Protein AF-A0A246TID2-F1 (afdb_monomer_lite)

Secondary structure (DSSP, 8-state):
-------------HHHHHHHHHHHHHHTT------EEEE-TTSTTEEEEEETTEEEEEE-SS-S-TT-GGG--

Sequence (73 aa):
MYRLVMQKEHMMDFEAFFKNELDGLHAEGRYRVFADLERHRGHFPRATRHTADGEKDVTVWCSNDYLGMGQNP

Radius of gyration: 24.25 Å; chains: 1; bounding box: 56×28×67 Å

Structure (mmCIF, N/CA/C/O backbone):
data_AF-A0A246TID2-F1
#
_entry.id   AF-A0A246TID2-F1
#
loop_
_atom_site.group_PDB
_atom_site.id
_atom_site.type_symbol
_atom_site.label_atom_id
_atom_site.label_alt_id
_atom_site.label_comp_id
_atom_site.label_asym_id
_atom_site.label_entity_id
_atom_site.label_seq_id
_atom_site.pdbx_PDB_ins_code
_atom_site.Cartn_x
_atom_site.Cartn_y
_atom_site.Cartn_z
_atom_site.occupancy
_atom_site.B_iso_or_equiv
_atom_site.auth_seq_id
_atom_site.auth_comp_id
_atom_site.auth_asym_id
_atom_site.auth_atom_id
_atom_site.pdbx_PDB_model_num
ATOM 1 N N . MET A 1 1 ? 39.701 18.525 -48.211 1.00 50.41 1 MET A N 1
ATOM 2 C CA . MET A 1 1 ? 39.952 19.070 -46.858 1.00 50.41 1 MET A CA 1
ATOM 3 C C . MET A 1 1 ? 38.898 20.155 -46.701 1.00 50.41 1 MET A C 1
ATOM 5 O O . MET A 1 1 ? 38.938 21.075 -47.489 1.00 50.41 1 MET A O 1
ATOM 9 N N . TYR A 1 2 ? 37.762 19.970 -46.035 1.00 42.84 2 TYR A N 1
ATOM 10 C CA . TYR A 1 2 ? 37.581 19.769 -44.602 1.00 42.84 2 TYR A CA 1
ATOM 11 C C . TYR A 1 2 ? 36.302 18.945 -44.381 1.00 42.84 2 TYR A C 1
ATOM 13 O O . TYR A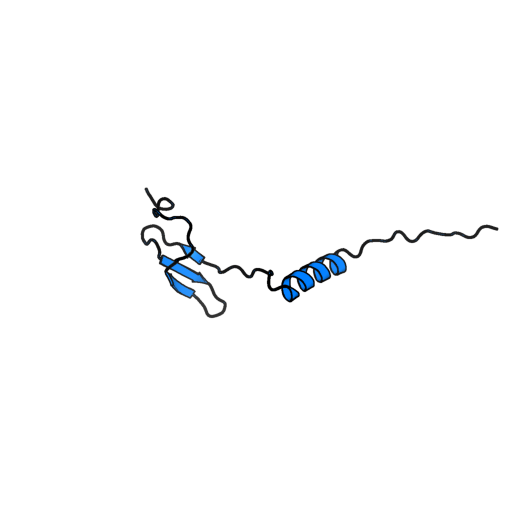 1 2 ? 35.207 19.353 -44.759 1.00 42.84 2 TYR A O 1
ATOM 21 N N . ARG A 1 3 ? 36.458 17.744 -43.819 1.00 47.81 3 ARG A N 1
ATOM 22 C CA . ARG A 1 3 ? 35.358 16.855 -43.440 1.00 47.81 3 ARG A CA 1
ATOM 23 C C . ARG A 1 3 ? 34.761 17.420 -42.151 1.00 47.81 3 ARG A C 1
ATOM 25 O O . ARG A 1 3 ? 35.376 17.292 -41.099 1.00 47.81 3 ARG A O 1
ATOM 32 N N . LEU A 1 4 ? 33.602 18.066 -42.253 1.00 53.09 4 LEU A N 1
ATOM 33 C CA . LEU A 1 4 ? 32.739 18.394 -41.118 1.00 53.09 4 LEU A CA 1
ATOM 34 C C . LEU A 1 4 ? 32.302 17.081 -40.459 1.00 53.09 4 LEU A C 1
ATOM 36 O O . LEU A 1 4 ? 31.291 16.483 -40.819 1.00 53.09 4 LEU A O 1
ATOM 40 N N . VAL A 1 5 ? 33.099 16.602 -39.507 1.00 53.91 5 VAL A N 1
ATOM 41 C CA . VAL A 1 5 ? 32.625 15.665 -38.492 1.00 53.91 5 VAL A CA 1
ATOM 42 C C . VAL A 1 5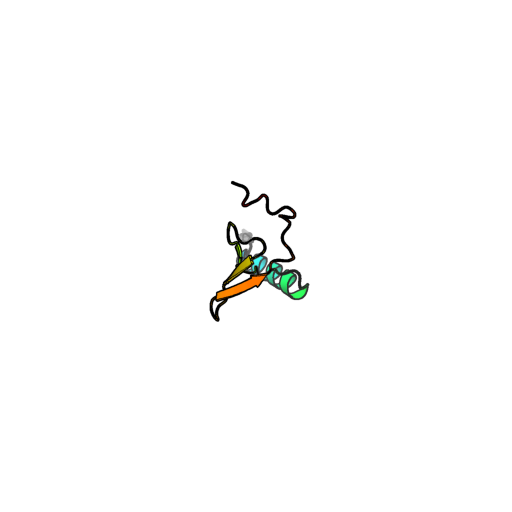 ? 31.846 16.516 -37.498 1.00 53.91 5 VAL A C 1
ATOM 44 O O . VAL A 1 5 ? 32.364 16.921 -36.465 1.00 53.91 5 VAL A O 1
ATOM 47 N N . MET A 1 6 ? 30.607 16.852 -37.858 1.00 54.91 6 MET A N 1
ATOM 48 C CA . MET A 1 6 ? 29.621 17.266 -36.869 1.00 54.91 6 MET A CA 1
ATOM 49 C C . MET A 1 6 ? 29.383 16.028 -36.010 1.00 54.91 6 MET A C 1
ATOM 51 O O . MET A 1 6 ? 28.697 15.095 -36.434 1.00 54.91 6 MET A O 1
ATOM 55 N N . GLN A 1 7 ? 30.042 15.963 -34.853 1.00 55.25 7 GL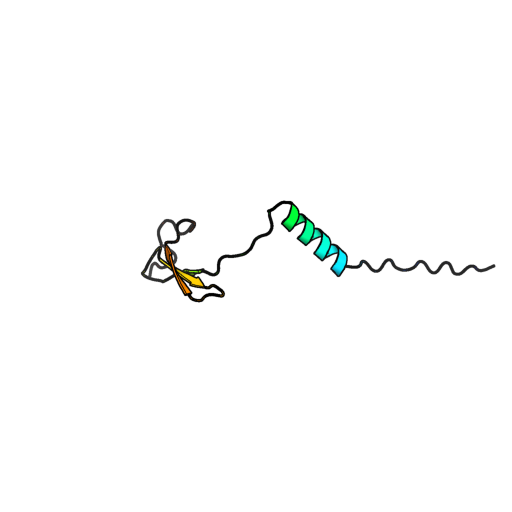N A N 1
ATOM 56 C CA . GLN A 1 7 ? 29.669 15.019 -33.811 1.00 55.25 7 GLN A CA 1
ATOM 57 C C . GLN A 1 7 ? 28.179 15.244 -33.555 1.00 55.25 7 GLN A C 1
ATOM 59 O O . GLN A 1 7 ? 27.786 16.310 -33.088 1.00 55.25 7 GLN A O 1
ATOM 64 N N . LYS A 1 8 ? 27.340 14.277 -33.943 1.00 56.81 8 LYS A N 1
ATOM 65 C CA . LYS A 1 8 ? 25.953 14.227 -33.487 1.00 56.81 8 LYS A CA 1
ATOM 66 C C . LYS A 1 8 ? 26.022 14.254 -31.966 1.00 56.81 8 LYS A C 1
ATOM 68 O O . LYS A 1 8 ? 26.535 13.302 -31.379 1.00 56.81 8 LYS A O 1
ATOM 73 N N . GLU A 1 9 ? 25.549 15.332 -31.349 1.00 59.38 9 GLU A N 1
ATOM 74 C CA . GLU A 1 9 ? 25.206 15.288 -29.936 1.00 59.38 9 GLU A CA 1
ATOM 75 C C . GLU A 1 9 ? 24.300 14.076 -29.736 1.00 59.38 9 GLU A C 1
ATOM 77 O O . GLU A 1 9 ? 23.265 13.926 -30.393 1.00 59.38 9 GLU A O 1
ATOM 82 N N . HIS A 1 10 ? 24.747 13.160 -28.885 1.00 64.31 10 HIS A N 1
ATOM 83 C CA . HIS A 1 10 ? 23.957 12.021 -28.462 1.00 64.31 10 HIS A CA 1
ATOM 84 C C . HIS A 1 10 ? 22.893 12.571 -27.507 1.00 64.31 10 HIS A C 1
ATOM 86 O O . HIS A 1 10 ? 23.075 12.576 -26.293 1.00 64.31 10 HIS A O 1
ATOM 92 N N . MET A 1 11 ? 21.812 13.118 -28.066 1.00 73.00 11 MET A N 1
ATOM 93 C CA . MET A 1 11 ? 20.620 13.452 -27.296 1.00 73.00 11 MET A CA 1
ATOM 94 C C . MET A 1 11 ? 20.134 12.141 -26.681 1.00 73.00 11 MET A C 1
ATOM 96 O O . MET A 1 11 ? 19.706 11.242 -27.407 1.00 73.00 11 MET A O 1
ATOM 100 N N . MET A 1 12 ? 20.301 11.983 -25.368 1.00 81.88 12 MET A N 1
ATOM 101 C CA . MET A 1 12 ? 19.800 10.798 -24.684 1.00 81.88 12 MET A CA 1
ATOM 102 C C . MET A 1 12 ? 18.288 10.749 -24.843 1.00 81.88 12 MET A C 1
ATOM 104 O O . MET A 1 12 ? 17.589 11.713 -24.529 1.00 81.88 12 MET A O 1
A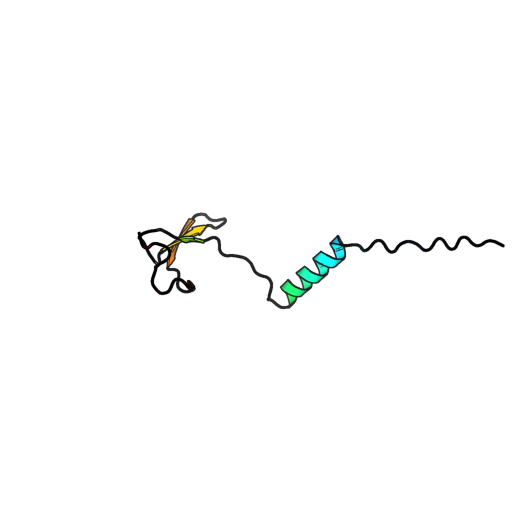TOM 108 N N . ASP A 1 13 ? 17.797 9.617 -25.334 1.00 93.56 13 ASP A N 1
ATOM 109 C CA . ASP A 1 13 ? 16.374 9.327 -25.340 1.00 93.56 13 ASP A CA 1
ATOM 110 C C . ASP A 1 13 ? 15.960 8.940 -23.917 1.00 93.56 13 ASP A C 1
ATOM 112 O O . ASP A 1 13 ? 16.042 7.783 -23.496 1.00 93.56 13 ASP A O 1
ATOM 116 N N . PHE A 1 14 ? 15.591 9.956 -23.141 1.00 94.81 14 PHE A N 1
ATOM 117 C CA . PHE A 1 14 ? 15.161 9.781 -21.761 1.00 94.81 14 PHE A CA 1
ATOM 118 C C . PHE A 1 14 ? 13.877 8.953 -21.661 1.00 94.81 14 PHE A C 1
ATOM 120 O O . PHE A 1 14 ? 13.725 8.202 -20.701 1.00 94.81 14 PHE A O 1
ATOM 127 N N . GLU A 1 15 ? 12.976 9.041 -22.644 1.00 95.94 15 GLU A N 1
ATOM 128 C CA . GLU A 1 15 ? 11.736 8.259 -22.649 1.00 95.94 15 GLU A CA 1
ATOM 129 C C . GLU A 1 15 ? 12.043 6.766 -22.770 1.00 95.94 15 GLU A C 1
ATOM 131 O O . GLU A 1 15 ? 11.570 5.967 -21.956 1.00 95.94 15 GLU A O 1
ATOM 136 N N . ALA A 1 16 ? 12.896 6.393 -23.729 1.00 96.19 16 ALA A N 1
ATOM 137 C CA . ALA A 1 16 ? 13.338 5.013 -23.891 1.00 96.19 16 ALA A CA 1
ATOM 138 C C . ALA A 1 16 ? 14.088 4.507 -22.652 1.00 96.19 16 ALA A C 1
ATOM 140 O O . ALA A 1 16 ? 13.861 3.378 -22.214 1.00 96.19 16 ALA A O 1
ATOM 141 N N . PHE A 1 17 ? 14.947 5.341 -22.056 1.00 96.50 17 PHE A N 1
ATOM 142 C CA . PHE A 1 17 ? 15.660 4.998 -20.827 1.00 96.50 17 PHE A CA 1
ATOM 143 C C . PHE A 1 17 ? 14.695 4.690 -19.673 1.00 96.50 17 PHE A C 1
ATOM 145 O O . PHE A 1 17 ? 14.743 3.594 -19.116 1.00 96.50 17 PHE A O 1
ATOM 152 N N . PHE A 1 18 ? 13.774 5.603 -19.348 1.00 97.69 18 PHE A N 1
ATOM 153 C CA . PHE A 1 18 ? 12.832 5.393 -18.246 1.00 97.69 18 PHE A CA 1
ATOM 154 C C . PHE A 1 18 ? 11.905 4.205 -18.490 1.00 97.69 18 PHE A C 1
ATOM 156 O O . PHE A 1 18 ? 11.617 3.457 -17.557 1.00 97.69 18 PHE A O 1
ATOM 163 N N . LYS A 1 19 ? 11.470 3.990 -19.736 1.00 97.75 19 LYS A N 1
ATOM 164 C CA . LYS A 1 19 ? 10.671 2.816 -20.086 1.00 97.75 19 LYS A CA 1
ATOM 165 C C . LYS A 1 19 ? 11.431 1.518 -19.806 1.00 97.75 19 LYS A C 1
ATOM 167 O O . LYS A 1 19 ? 10.867 0.620 -19.191 1.00 97.75 19 LYS A O 1
ATOM 172 N N . ASN A 1 20 ? 12.696 1.432 -20.212 1.00 97.88 20 ASN A N 1
ATOM 173 C CA . ASN A 1 20 ? 13.506 0.233 -19.996 1.00 97.88 20 ASN A CA 1
ATOM 174 C C . ASN A 1 20 ? 13.723 -0.056 -18.501 1.00 97.88 20 ASN A C 1
ATOM 176 O O . ASN A 1 20 ? 13.625 -1.208 -18.085 1.00 97.88 20 ASN A O 1
ATOM 180 N N . GLU A 1 21 ? 13.953 0.976 -17.684 1.00 98.00 21 GLU A N 1
ATOM 181 C CA . GLU A 1 21 ? 14.080 0.817 -16.228 1.00 98.00 21 GLU A CA 1
ATOM 182 C C . GLU A 1 21 ? 12.771 0.318 -15.587 1.00 98.00 21 GLU A C 1
ATOM 184 O O . GLU A 1 21 ? 12.785 -0.567 -14.728 1.00 98.00 21 GLU A O 1
ATOM 189 N N . LEU A 1 22 ? 11.618 0.833 -16.031 1.00 98.19 22 LEU A N 1
ATOM 190 C CA . LEU A 1 22 ? 10.304 0.364 -15.576 1.00 98.19 22 LEU A CA 1
ATOM 191 C C . LEU A 1 22 ? 10.026 -1.083 -16.002 1.00 98.19 22 LEU A C 1
ATOM 193 O O . LEU A 1 22 ? 9.566 -1.879 -15.181 1.00 98.19 22 LEU A O 1
ATOM 197 N N . ASP A 1 23 ? 10.348 -1.436 -17.248 1.00 98.31 23 ASP A N 1
ATOM 198 C CA . ASP A 1 23 ? 10.232 -2.805 -17.758 1.00 98.31 23 ASP A CA 1
ATOM 199 C C . ASP A 1 23 ? 11.101 -3.769 -16.927 1.00 98.31 23 ASP A C 1
ATOM 201 O O . ASP A 1 23 ? 10.657 -4.870 -16.592 1.00 98.31 23 ASP A O 1
ATOM 205 N N . GLY A 1 24 ? 12.294 -3.332 -16.506 1.00 98.44 24 GLY A N 1
ATOM 206 C CA . GLY A 1 24 ? 13.148 -4.061 -15.564 1.00 98.44 24 GLY A CA 1
ATOM 207 C C . GLY A 1 24 ? 12.467 -4.309 -14.214 1.00 98.44 24 GLY A C 1
ATOM 208 O O . GLY A 1 24 ? 12.399 -5.447 -13.751 1.00 98.44 24 GLY A O 1
ATOM 209 N N . LEU A 1 25 ? 11.871 -3.277 -13.604 1.00 98.44 25 LEU A N 1
ATOM 210 C CA . LEU A 1 25 ? 11.120 -3.424 -12.347 1.00 98.44 25 LEU A CA 1
ATOM 211 C C . LEU A 1 25 ? 9.925 -4.378 -12.473 1.00 98.44 25 LEU A C 1
ATOM 213 O O . LEU A 1 25 ? 9.621 -5.109 -11.523 1.00 98.44 25 LEU A O 1
ATOM 217 N N . HIS A 1 26 ? 9.239 -4.358 -13.619 1.00 98.25 26 HIS A N 1
ATOM 218 C CA . HIS A 1 26 ? 8.140 -5.273 -13.921 1.00 98.25 26 HIS A CA 1
ATOM 219 C C . HIS A 1 26 ? 8.647 -6.715 -14.039 1.00 98.25 26 HIS A C 1
ATOM 221 O O . HIS A 1 26 ? 8.081 -7.608 -13.409 1.00 98.25 26 HIS A O 1
ATOM 227 N N . ALA A 1 27 ? 9.729 -6.939 -14.792 1.00 98.31 27 ALA A N 1
ATOM 228 C CA . ALA A 1 27 ? 10.329 -8.258 -14.987 1.00 98.31 27 ALA A CA 1
ATOM 229 C C . ALA A 1 27 ? 10.854 -8.867 -13.676 1.00 98.31 27 ALA A C 1
ATOM 231 O O . ALA A 1 27 ? 10.714 -10.066 -13.446 1.00 98.31 27 ALA A O 1
ATOM 232 N N . GLU A 1 28 ? 11.408 -8.039 -12.790 1.00 98.38 28 GLU A N 1
ATOM 233 C CA . GLU A 1 28 ? 11.884 -8.454 -11.466 1.00 98.38 28 GLU A CA 1
ATOM 234 C C . GLU A 1 28 ? 10.757 -8.638 -10.433 1.00 98.38 28 GLU A C 1
ATOM 236 O O . GLU A 1 28 ? 11.012 -9.089 -9.316 1.00 98.38 28 GLU A O 1
ATOM 241 N N . GLY A 1 29 ? 9.518 -8.251 -10.754 1.00 97.69 29 GLY A N 1
ATOM 242 C CA . GLY A 1 29 ? 8.387 -8.311 -9.823 1.00 97.69 29 GLY A CA 1
ATOM 243 C C . GLY A 1 29 ? 8.483 -7.326 -8.650 1.00 97.69 29 GLY A C 1
ATOM 244 O O . GLY A 1 29 ? 7.793 -7.492 -7.645 1.00 97.69 29 GLY A O 1
ATOM 245 N N . ARG A 1 30 ? 9.334 -6.296 -8.752 1.00 97.94 30 ARG A N 1
ATOM 246 C CA . ARG A 1 30 ? 9.518 -5.263 -7.712 1.00 97.94 30 ARG A CA 1
ATOM 247 C C . ARG A 1 30 ? 8.728 -3.987 -7.983 1.00 97.94 30 ARG A C 1
ATOM 249 O O . ARG A 1 30 ? 8.739 -3.077 -7.149 1.00 97.94 30 ARG A O 1
ATOM 256 N N . TYR A 1 31 ? 8.059 -3.908 -9.130 1.00 98.25 31 TYR A N 1
ATOM 257 C CA . TYR A 1 31 ? 7.155 -2.810 -9.432 1.00 98.25 31 TYR A CA 1
ATOM 258 C C . TYR A 1 31 ? 6.005 -2.744 -8.421 1.00 98.25 31 TYR A C 1
ATOM 260 O O . TYR A 1 31 ? 5.460 -3.766 -8.004 1.00 98.25 31 TYR A O 1
ATOM 268 N N . ARG A 1 32 ? 5.641 -1.529 -8.001 1.00 97.81 32 ARG A N 1
ATOM 269 C CA . ARG A 1 32 ? 4.653 -1.304 -6.942 1.00 97.81 32 ARG A CA 1
ATOM 270 C C . ARG A 1 32 ? 3.389 -0.694 -7.520 1.00 97.81 32 ARG A C 1
ATOM 272 O O . ARG A 1 32 ? 3.437 0.365 -8.134 1.00 97.81 32 ARG A O 1
ATOM 279 N N . VAL A 1 33 ? 2.260 -1.324 -7.222 1.00 96.25 33 VAL A N 1
ATOM 280 C CA . VAL A 1 33 ? 0.929 -0.735 -7.377 1.00 96.25 33 VAL A CA 1
ATOM 281 C C . VAL A 1 33 ? 0.399 -0.456 -5.978 1.00 96.25 33 VAL A C 1
ATOM 283 O O . VAL A 1 33 ? 0.301 -1.367 -5.155 1.00 96.25 33 VAL A O 1
ATOM 286 N N . PHE A 1 34 ? 0.111 0.808 -5.680 1.00 96.56 34 PHE A N 1
ATOM 287 C CA . PHE A 1 34 ? -0.345 1.197 -4.351 1.00 96.56 34 PHE A CA 1
ATOM 288 C C . PHE A 1 34 ? -1.821 0.849 -4.155 1.00 96.56 34 PHE A C 1
ATOM 290 O O . PHE A 1 34 ? -2.647 1.059 -5.041 1.00 96.56 34 PHE A O 1
ATOM 297 N N . ALA A 1 35 ? -2.149 0.309 -2.981 1.00 96.62 35 ALA A N 1
ATOM 298 C CA . ALA A 1 35 ? -3.534 0.162 -2.565 1.00 96.62 35 ALA A CA 1
ATOM 299 C C . ALA A 1 35 ? -4.044 1.519 -2.073 1.00 96.62 35 ALA A C 1
ATOM 301 O O . ALA A 1 35 ? -3.472 2.083 -1.141 1.00 96.62 35 ALA A O 1
ATOM 302 N N . ASP A 1 36 ? -5.110 2.015 -2.690 1.00 97.75 36 ASP A N 1
ATOM 303 C CA . ASP A 1 36 ? -5.770 3.245 -2.268 1.00 97.75 36 ASP A CA 1
ATOM 304 C C . ASP A 1 36 ? -6.642 2.962 -1.035 1.00 97.75 36 ASP A C 1
ATOM 306 O O . ASP A 1 36 ? -7.600 2.184 -1.111 1.00 97.75 36 ASP A O 1
ATOM 310 N N . LEU A 1 37 ? -6.235 3.502 0.117 1.00 97.69 37 LEU A N 1
ATOM 311 C CA . LEU A 1 37 ? -6.806 3.217 1.432 1.00 97.69 37 LEU A CA 1
ATOM 312 C C . LEU A 1 37 ? -7.054 4.516 2.205 1.00 97.69 37 LEU A C 1
ATOM 314 O O . LEU A 1 37 ? -6.111 5.208 2.591 1.00 97.69 37 LEU A O 1
ATOM 318 N N . GLU A 1 38 ? -8.313 4.776 2.537 1.00 97.38 38 GLU A N 1
ATOM 319 C CA . GLU A 1 38 ? -8.734 5.847 3.435 1.00 97.38 38 GLU A CA 1
ATOM 320 C C . GLU A 1 38 ? -8.972 5.282 4.841 1.00 97.38 38 GLU A C 1
ATOM 322 O O . GLU A 1 38 ? -9.878 4.480 5.057 1.00 97.38 38 GLU A O 1
ATOM 327 N N . ARG A 1 39 ? -8.166 5.688 5.826 1.00 96.44 39 ARG A N 1
ATOM 328 C CA . ARG A 1 39 ? -8.343 5.268 7.226 1.00 96.44 39 ARG A CA 1
ATOM 329 C C . ARG A 1 39 ? -9.437 6.077 7.918 1.00 96.44 39 ARG A C 1
ATOM 331 O O . ARG A 1 39 ? -9.453 7.301 7.833 1.00 96.44 39 ARG A O 1
ATOM 338 N N . HIS A 1 40 ? -10.262 5.412 8.723 1.00 94.12 40 HIS A N 1
ATOM 339 C CA . HIS A 1 40 ? -11.351 6.065 9.454 1.00 94.12 40 HIS A CA 1
ATOM 340 C C . HIS A 1 40 ? -10.924 6.474 10.871 1.00 94.12 40 HIS A C 1
ATOM 342 O O . HIS A 1 40 ? -10.661 5.621 11.724 1.00 94.12 40 HIS A O 1
ATOM 348 N N . ARG A 1 41 ? -10.877 7.782 11.158 1.00 93.62 41 ARG A N 1
ATOM 349 C CA . ARG A 1 41 ? -10.608 8.294 12.516 1.00 93.62 41 ARG A CA 1
ATOM 350 C C . ARG A 1 41 ? -11.711 7.840 13.480 1.00 93.62 41 ARG A C 1
ATOM 352 O O . ARG A 1 41 ? -12.889 8.003 13.191 1.00 93.62 41 ARG A O 1
ATOM 359 N N . GLY A 1 42 ? -11.325 7.305 14.636 1.00 93.56 42 GLY A N 1
ATOM 360 C CA . GLY A 1 42 ? -12.241 6.761 15.644 1.00 93.56 42 GLY A CA 1
ATOM 361 C C . GLY A 1 42 ? -12.626 5.297 15.410 1.00 93.56 42 GLY A C 1
ATOM 362 O O . GLY A 1 42 ? -13.231 4.687 16.286 1.00 93.56 42 GLY A O 1
ATOM 363 N N . HIS A 1 43 ? -12.230 4.712 14.275 1.00 94.44 43 HIS A N 1
ATOM 364 C CA . HIS A 1 43 ? -12.595 3.350 13.878 1.00 94.44 43 HIS A CA 1
ATOM 365 C C . HIS A 1 43 ? -11.368 2.481 13.568 1.00 94.44 43 HIS A C 1
ATOM 367 O O . HIS A 1 43 ? -11.440 1.574 12.746 1.00 94.44 43 HIS A O 1
ATOM 373 N N . PHE A 1 44 ? -10.218 2.721 14.202 1.00 93.56 44 PHE A N 1
ATOM 374 C CA . PHE A 1 44 ? -9.042 1.859 14.023 1.00 93.56 44 PHE A CA 1
ATOM 375 C C . PHE A 1 44 ? -9.351 0.376 14.327 1.00 93.56 44 PHE A C 1
ATOM 377 O O . PHE A 1 44 ? -9.957 0.099 15.364 1.00 93.56 44 PHE A O 1
ATOM 384 N N . PRO A 1 45 ? -8.912 -0.588 13.484 1.00 95.75 45 PRO A N 1
ATOM 385 C CA . PRO A 1 45 ? -8.070 -0.441 12.285 1.00 95.75 45 PRO A CA 1
ATOM 386 C C . PRO A 1 45 ? -8.848 -0.515 10.944 1.00 95.75 45 PRO A C 1
ATOM 388 O O . PRO A 1 45 ? -8.381 -1.139 9.989 1.00 95.75 45 PRO A O 1
ATOM 391 N N . ARG A 1 46 ? -10.051 0.071 10.853 1.00 97.62 46 ARG A N 1
ATOM 392 C CA . ARG A 1 46 ? -10.884 0.101 9.632 1.00 97.62 46 ARG A CA 1
ATOM 393 C C . ARG A 1 46 ? -10.408 1.131 8.605 1.00 97.62 46 ARG A C 1
ATOM 395 O O . ARG A 1 46 ? -9.871 2.187 8.959 1.00 97.62 46 ARG A O 1
ATOM 402 N N . ALA A 1 47 ? -10.628 0.809 7.332 1.00 97.88 47 ALA A N 1
ATOM 403 C CA . ALA A 1 47 ? -10.392 1.698 6.202 1.00 97.88 47 ALA A CA 1
ATOM 404 C C . ALA A 1 47 ? -11.358 1.411 5.040 1.00 97.88 47 ALA A C 1
ATOM 406 O O . ALA A 1 47 ? -11.800 0.274 4.864 1.00 97.88 47 ALA A O 1
ATOM 407 N N . THR A 1 48 ? -11.606 2.417 4.203 1.00 98.38 48 THR A N 1
ATOM 408 C CA . THR A 1 48 ? -12.194 2.241 2.869 1.00 98.38 48 THR A CA 1
ATOM 409 C C . THR A 1 48 ? -11.080 1.969 1.867 1.00 98.38 48 THR A C 1
ATOM 411 O O . THR A 1 48 ? -10.097 2.702 1.809 1.00 98.38 48 THR A O 1
ATOM 414 N N . ARG A 1 49 ? -11.222 0.920 1.057 1.00 98.12 49 ARG A N 1
ATOM 415 C CA . ARG A 1 49 ? -10.384 0.669 -0.116 1.00 98.12 49 ARG A CA 1
ATOM 416 C C . ARG A 1 49 ? -11.093 1.160 -1.371 1.00 98.12 49 ARG A C 1
ATOM 418 O O . ARG A 1 49 ? -12.163 0.642 -1.693 1.00 98.12 49 ARG A O 1
ATOM 425 N N . HIS A 1 50 ? -10.461 2.062 -2.114 1.00 97.88 50 HIS A N 1
ATOM 426 C CA . HIS A 1 50 ? -10.971 2.531 -3.402 1.00 97.88 50 HIS A CA 1
ATOM 427 C C . HIS A 1 50 ? -10.442 1.641 -4.534 1.00 97.88 50 HIS A C 1
ATOM 429 O O . HIS A 1 50 ? -9.257 1.304 -4.603 1.00 97.88 50 HIS A O 1
ATOM 435 N N . THR A 1 51 ? -11.340 1.188 -5.409 1.00 96.00 51 THR A N 1
ATOM 436 C CA . THR A 1 51 ? -11.007 0.368 -6.582 1.00 96.00 51 THR A CA 1
ATOM 437 C C . THR A 1 51 ? -11.791 0.830 -7.800 1.00 96.00 51 THR A C 1
ATOM 439 O O . THR A 1 51 ? -12.789 1.531 -7.660 1.00 96.00 51 THR A O 1
ATOM 442 N N . ALA A 1 52 ? -11.385 0.388 -8.992 1.00 95.62 52 ALA A N 1
ATOM 443 C CA . ALA A 1 52 ? -12.148 0.631 -10.217 1.00 95.62 52 ALA A CA 1
ATOM 444 C C . ALA A 1 52 ? -13.586 0.074 -10.150 1.00 95.62 52 ALA A C 1
ATOM 446 O O . ALA A 1 52 ? -14.485 0.644 -10.757 1.00 95.62 52 ALA A O 1
ATOM 447 N N . ASP A 1 53 ? -13.811 -0.986 -9.364 1.00 96.31 53 ASP A N 1
ATOM 448 C CA . ASP A 1 53 ? -15.132 -1.596 -9.152 1.00 96.31 53 ASP A CA 1
ATOM 449 C C . ASP A 1 53 ? -15.935 -0.917 -8.023 1.00 96.31 53 ASP A C 1
ATOM 451 O O . ASP A 1 53 ? -17.013 -1.388 -7.657 1.00 96.31 53 ASP A O 1
ATOM 455 N N . GLY A 1 54 ? -15.402 0.157 -7.431 1.00 96.75 54 GLY A N 1
ATOM 456 C CA . GLY A 1 54 ? -16.002 0.890 -6.318 1.00 96.75 54 GLY A CA 1
ATOM 457 C C . GLY A 1 54 ? -15.295 0.694 -4.975 1.00 96.75 54 GLY A C 1
ATOM 458 O O . GLY A 1 54 ? -14.170 0.188 -4.889 1.00 96.75 54 GLY A O 1
ATOM 459 N N . GLU A 1 55 ? -15.965 1.138 -3.916 1.00 98.25 55 GLU A N 1
ATOM 460 C CA . GLU A 1 55 ? -15.447 1.163 -2.547 1.00 98.25 55 GLU A CA 1
ATOM 461 C C . GLU A 1 55 ? -15.689 -0.150 -1.804 1.00 98.25 55 GLU A C 1
ATOM 463 O O . GLU A 1 55 ? -16.720 -0.806 -1.967 1.00 98.25 55 GLU A O 1
ATOM 468 N N . LYS A 1 56 ? -14.728 -0.538 -0.961 1.00 97.81 56 LYS A N 1
ATOM 469 C CA . LYS A 1 56 ? -14.827 -1.726 -0.107 1.00 97.81 56 LYS A CA 1
ATOM 470 C C . LYS A 1 56 ? -14.357 -1.405 1.301 1.00 97.81 56 LYS A C 1
ATOM 472 O O . LYS A 1 56 ? -13.253 -0.906 1.483 1.00 97.81 56 LYS A O 1
ATOM 477 N N . ASP A 1 57 ? -15.162 -1.754 2.291 1.00 97.69 57 ASP A N 1
ATOM 478 C CA . ASP A 1 57 ? -14.784 -1.645 3.697 1.00 97.69 57 ASP A CA 1
ATOM 479 C C . ASP A 1 57 ? -13.815 -2.792 4.069 1.00 97.69 57 ASP A C 1
ATOM 481 O O . ASP A 1 57 ? -14.093 -3.963 3.798 1.00 97.69 57 ASP A O 1
ATOM 485 N N . VAL A 1 58 ? -12.652 -2.468 4.653 1.00 97.75 58 VAL A N 1
ATOM 486 C CA . VAL A 1 58 ? -11.566 -3.429 4.941 1.00 97.75 58 VAL A CA 1
ATOM 487 C C . VAL A 1 58 ? -10.943 -3.249 6.335 1.00 97.75 58 VAL A C 1
ATOM 489 O O . VAL A 1 58 ? -11.016 -2.183 6.945 1.00 97.75 58 VAL A O 1
ATOM 492 N N . THR A 1 59 ? -10.296 -4.304 6.847 1.00 97.94 59 THR A N 1
ATOM 493 C CA . THR A 1 59 ? -9.441 -4.248 8.052 1.00 97.94 59 THR A CA 1
ATOM 494 C C . THR A 1 59 ? -7.977 -4.098 7.641 1.00 97.94 59 THR A C 1
ATOM 496 O O . THR A 1 59 ? -7.476 -4.912 6.863 1.00 97.94 59 THR A O 1
ATOM 499 N N . VAL A 1 60 ? -7.265 -3.114 8.197 1.00 97.19 60 VAL A N 1
ATOM 500 C CA . VAL A 1 60 ? -5.835 -2.898 7.932 1.00 97.19 60 VAL A CA 1
ATOM 501 C C . VAL A 1 60 ? -4.972 -3.677 8.928 1.00 97.19 60 VAL A C 1
ATOM 503 O O . VAL A 1 60 ? -4.966 -3.379 10.117 1.00 97.19 60 VAL A O 1
ATOM 506 N N . TRP A 1 61 ? -4.183 -4.632 8.429 1.00 97.31 61 TRP A N 1
ATOM 507 C CA . TRP A 1 61 ? -3.239 -5.428 9.237 1.00 97.31 61 TRP A CA 1
ATOM 508 C C . TRP A 1 61 ? -1.770 -5.032 9.054 1.00 97.31 61 TRP A C 1
ATOM 510 O O . TRP A 1 61 ? -0.922 -5.420 9.846 1.00 97.31 61 TRP A O 1
ATOM 520 N N . CYS A 1 62 ? -1.459 -4.260 8.012 1.00 96.69 62 CYS A N 1
ATOM 521 C CA . CYS A 1 62 ? -0.097 -3.842 7.672 1.00 96.69 62 CYS A CA 1
ATOM 522 C C . CYS A 1 62 ? 0.231 -2.412 8.134 1.00 96.69 62 CYS A C 1
ATOM 524 O O . CYS A 1 62 ? 1.198 -1.820 7.659 1.00 96.69 62 CYS A O 1
ATOM 526 N N . SER A 1 63 ? -0.606 -1.816 8.991 1.00 95.19 63 SER A N 1
ATOM 527 C CA . SER A 1 63 ? -0.338 -0.476 9.513 1.00 95.19 63 SER A CA 1
ATOM 528 C C . SER A 1 63 ? 0.779 -0.524 10.548 1.00 95.19 63 SER A C 1
ATOM 530 O O . SER A 1 63 ? 0.775 -1.383 11.424 1.00 95.19 63 SER A O 1
ATOM 532 N N . ASN A 1 64 ? 1.673 0.460 10.494 1.00 96.56 64 ASN A N 1
ATOM 533 C CA . ASN A 1 64 ? 2.662 0.696 11.545 1.00 96.56 64 ASN A CA 1
ATOM 534 C C . ASN A 1 64 ? 2.114 1.573 12.688 1.00 96.56 64 ASN A C 1
ATOM 536 O O . ASN A 1 64 ? 2.842 1.865 13.633 1.00 96.56 64 ASN A O 1
ATOM 540 N N . ASP A 1 65 ? 0.855 2.022 1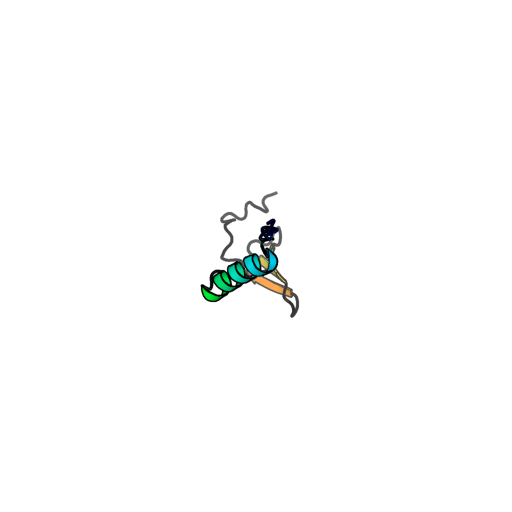2.623 1.00 95.56 65 ASP A N 1
ATOM 541 C CA . ASP A 1 65 ? 0.202 2.733 13.728 1.00 95.56 65 ASP A CA 1
ATOM 542 C C . ASP A 1 65 ? -0.264 1.740 14.799 1.00 95.56 65 ASP A C 1
ATOM 544 O O . ASP A 1 65 ? -1.454 1.520 15.005 1.00 95.56 65 ASP A O 1
ATOM 548 N N . TYR A 1 66 ? 0.702 1.094 15.448 1.00 95.00 66 TYR A N 1
ATOM 549 C CA . TYR A 1 66 ? 0.472 -0.043 16.341 1.00 95.00 66 TYR A CA 1
ATOM 550 C C . TYR A 1 66 ? -0.454 0.267 17.516 1.00 95.00 66 TYR A C 1
ATOM 552 O O . TYR A 1 66 ? -1.167 -0.610 17.994 1.00 95.00 66 TYR A O 1
ATOM 560 N N . LEU A 1 67 ? -0.427 1.512 17.989 1.00 94.81 67 LEU A N 1
ATOM 561 C CA . LEU A 1 67 ? -1.196 1.963 19.146 1.00 94.81 67 LEU A CA 1
ATOM 562 C C . LEU A 1 67 ? -2.452 2.747 18.744 1.00 94.81 67 LEU A C 1
ATOM 564 O O . LEU A 1 67 ? -3.158 3.249 19.616 1.00 94.81 67 LEU A O 1
ATOM 568 N N . GLY A 1 68 ? -2.718 2.904 17.443 1.00 93.50 68 GLY A N 1
ATOM 569 C CA . GLY A 1 68 ? -3.793 3.767 16.955 1.00 93.50 68 GLY A CA 1
ATOM 570 C C . GLY A 1 68 ? -3.620 5.230 17.384 1.00 93.50 68 GLY A C 1
ATOM 571 O O . GLY A 1 68 ? -4.609 5.945 17.533 1.00 93.50 68 GLY A O 1
ATOM 572 N N . MET A 1 69 ? -2.385 5.684 17.620 1.00 95.00 69 MET A N 1
ATOM 573 C CA . MET A 1 69 ? -2.104 7.036 18.114 1.00 95.00 69 MET A CA 1
ATOM 574 C C . MET A 1 69 ? -2.271 8.096 17.027 1.00 95.00 69 MET A C 1
ATOM 576 O O . MET A 1 69 ? -2.485 9.258 17.355 1.00 95.00 69 MET A O 1
ATOM 580 N N . GLY A 1 70 ? -2.279 7.710 15.746 1.00 90.88 70 GLY A N 1
ATOM 581 C CA . GLY A 1 70 ? -2.565 8.624 14.635 1.00 90.88 70 GLY A CA 1
ATOM 582 C C . GLY A 1 70 ? -3.986 9.210 14.631 1.00 90.88 70 GLY A C 1
ATOM 583 O O . GLY A 1 70 ? -4.291 10.065 13.807 1.00 90.88 70 GLY A O 1
ATOM 584 N N . GLN A 1 71 ? -4.861 8.756 15.531 1.00 90.81 71 GLN A N 1
ATOM 585 C CA . GLN A 1 71 ? -6.231 9.250 15.707 1.00 90.81 71 GLN A CA 1
ATOM 586 C C . GLN A 1 71 ? -6.538 9.690 17.153 1.00 90.81 71 GLN A C 1
ATOM 588 O O . GLN A 1 71 ? -7.695 10.017 17.435 1.00 90.81 71 GLN A O 1
ATOM 593 N N . ASN A 1 72 ? -5.546 9.679 18.057 1.00 87.75 72 ASN A N 1
ATOM 594 C CA . ASN A 1 72 ? -5.723 10.106 19.449 1.00 87.75 72 ASN A CA 1
ATOM 595 C C . ASN A 1 72 ? -6.050 11.621 19.490 1.00 87.75 72 ASN A C 1
ATOM 597 O O . ASN A 1 72 ? -5.392 12.369 18.763 1.00 87.75 72 ASN A O 1
ATOM 601 N N . PRO A 1 73 ? -7.104 12.054 20.212 1.00 85.69 73 PRO A N 1
ATOM 602 C CA . PRO A 1 73 ? -7.533 13.454 20.280 1.00 85.6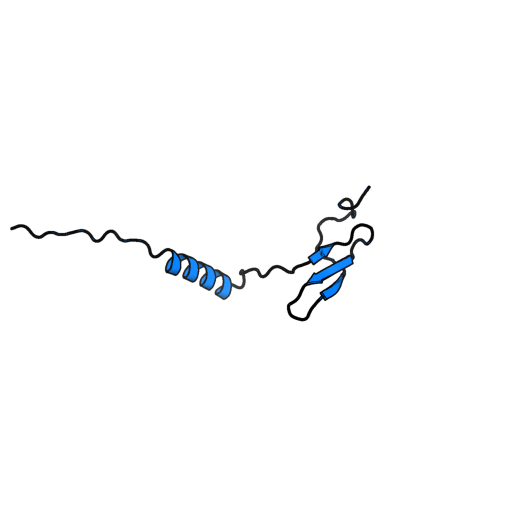9 73 PRO A CA 1
ATOM 603 C C . PRO A 1 73 ? -6.490 14.464 20.763 1.00 85.69 73 PRO A C 1
ATOM 605 O O . PRO A 1 73 ? -5.655 14.119 21.627 1.00 85.69 73 PRO A O 1
#

pLDDT: mean 89.89, std 15.01, range [42.84, 98.44]

Foldseek 3Di:
DDDPPPPPDPPDPVVVVVVVVVVVCVVVVNDDDDFAWAQDQPDPPWTWTQDPVGIDIDGDPPDPCVVSVVRPD